Protein AF-A0A0P9LRI4-F1 (afdb_monomer_lite)

InterPro domains:
  IPR004384 RNA methyltransferase TrmJ/LasT [PTHR42786] (1-52)
  IPR029026 tRNA (guanine-N1-)-methyltransferase, N-terminal [G3DSA:3.40.1280.10] (1-53)
  IPR029028 Alpha/beta knot methyltransferases [SSF75217] (1-44)

Foldseek 3Di:
DDFDDQPDHDDPVVVVPDPDDDDDPDDDDDGRVVVVCVVVVVCQQVQPDDCDRPCNPPDPPDPDDD

pLDDT: mean 82.76, std 15.72, range [42.47, 96.38]

Sequence (66 aa):
YIFGPEDGSLDQEIRDWCEDVVYIPTEGCMNLAATVNVVLYDRMAKGINTRSGPQFGREKVGPASD

Structure (mmCIF, N/CA/C/O backbone):
data_AF-A0A0P9LRI4-F1
#
_entry.id   AF-A0A0P9LRI4-F1
#
loop_
_atom_site.group_PDB
_atom_site.id
_atom_site.type_symbol
_atom_site.label_atom_id
_atom_site.label_alt_id
_atom_site.label_comp_id
_atom_site.label_asym_id
_atom_site.label_entity_id
_atom_site.label_seq_id
_atom_site.pdbx_PDB_ins_code
_atom_site.Cartn_x
_atom_site.Cartn_y
_atom_site.Cartn_z
_atom_site.occupancy
_atom_site.B_iso_or_equiv
_atom_site.auth_seq_id
_atom_site.auth_comp_id
_atom_site.auth_asym_id
_atom_site.auth_atom_id
_atom_site.pdbx_PDB_model_num
ATOM 1 N N . TYR A 1 1 ? -7.867 1.505 -5.924 1.00 90.31 1 TYR A N 1
ATOM 2 C CA . TYR A 1 1 ? -6.973 1.285 -4.775 1.00 90.31 1 TYR A CA 1
ATOM 3 C C . TYR A 1 1 ? -7.120 2.464 -3.845 1.00 90.31 1 TYR A C 1
ATOM 5 O O . TYR A 1 1 ? -7.060 3.589 -4.328 1.00 90.31 1 TYR A O 1
ATOM 13 N N . ILE A 1 2 ? -7.358 2.200 -2.565 1.00 94.56 2 ILE A N 1
ATOM 14 C CA . ILE A 1 2 ? -7.384 3.213 -1.511 1.00 94.56 2 ILE A CA 1
ATOM 15 C C . ILE A 1 2 ? -6.103 3.011 -0.705 1.00 94.56 2 ILE A C 1
ATOM 17 O O . ILE A 1 2 ? -5.798 1.883 -0.322 1.00 94.56 2 ILE A O 1
ATOM 21 N N . PHE A 1 3 ? -5.343 4.082 -0.498 1.00 93.94 3 PHE A N 1
ATOM 22 C CA . PHE A 1 3 ? -4.130 4.067 0.313 1.00 93.94 3 PHE A CA 1
ATOM 23 C C . PHE A 1 3 ? -4.322 5.007 1.502 1.00 93.94 3 PHE A C 1
ATOM 25 O O . PHE A 1 3 ? -4.922 6.071 1.352 1.00 93.94 3 PHE A O 1
ATOM 32 N N . GLY A 1 4 ? -3.856 4.583 2.676 1.00 91.94 4 GLY A N 1
ATOM 33 C CA . GLY A 1 4 ? -3.928 5.375 3.901 1.00 91.94 4 GLY A CA 1
ATOM 34 C C . GLY A 1 4 ? -2.891 6.496 3.965 1.00 91.94 4 GLY A C 1
ATOM 35 O O . GLY A 1 4 ? -2.008 6.567 3.106 1.00 91.94 4 GLY A O 1
ATOM 36 N N . PRO A 1 5 ? -2.996 7.363 4.983 1.00 91.81 5 PRO A N 1
ATOM 37 C CA . PRO A 1 5 ? -1.989 8.382 5.259 1.00 91.81 5 PRO A CA 1
ATOM 38 C C . PRO A 1 5 ? -0.649 7.747 5.662 1.00 91.81 5 PRO A C 1
ATOM 40 O O . PRO A 1 5 ? -0.602 6.611 6.130 1.00 91.81 5 PRO A O 1
ATOM 43 N N . GLU A 1 6 ? 0.449 8.481 5.477 1.00 91.69 6 GLU A N 1
ATOM 44 C CA . GLU A 1 6 ? 1.805 7.998 5.787 1.00 91.69 6 GLU A CA 1
ATOM 45 C C . GLU A 1 6 ? 2.062 7.874 7.298 1.00 91.69 6 GLU A C 1
ATOM 47 O O . GLU A 1 6 ? 2.836 7.028 7.739 1.00 91.69 6 GLU A O 1
ATOM 52 N N . ASP A 1 7 ? 1.378 8.689 8.092 1.00 88.44 7 ASP A N 1
ATOM 53 C CA . ASP A 1 7 ? 1.487 8.805 9.544 1.00 88.44 7 ASP A CA 1
ATOM 54 C C . ASP A 1 7 ? 0.310 8.153 10.290 1.00 88.44 7 ASP A C 1
ATOM 56 O O . ASP A 1 7 ? 0.053 8.450 11.457 1.00 88.44 7 ASP A O 1
ATOM 60 N N . GLY A 1 8 ? -0.401 7.226 9.644 1.00 86.19 8 GLY A N 1
ATOM 61 C CA . GLY A 1 8 ? -1.561 6.584 10.244 1.00 86.19 8 GLY A CA 1
ATOM 62 C C . GLY A 1 8 ? -2.053 5.360 9.486 1.00 86.19 8 GLY A C 1
ATOM 63 O O . GLY A 1 8 ? -1.357 4.756 8.676 1.00 86.19 8 GLY A O 1
ATOM 64 N N . SER A 1 9 ? -3.281 4.958 9.786 1.00 89.25 9 SER A N 1
ATOM 65 C CA . SER A 1 9 ? -3.973 3.865 9.104 1.00 89.25 9 SER A CA 1
ATOM 66 C C . SER A 1 9 ? -5.288 4.372 8.531 1.00 89.25 9 SER A C 1
ATOM 68 O O . SER A 1 9 ? -5.807 5.391 8.972 1.00 89.25 9 SER A O 1
ATOM 70 N N . LEU A 1 10 ? -5.828 3.662 7.539 1.00 92.44 10 LEU A N 1
ATOM 71 C CA . LEU A 1 10 ? -7.208 3.891 7.117 1.00 92.44 10 LEU A CA 1
ATOM 72 C C . LEU A 1 10 ? -8.152 3.526 8.260 1.00 92.44 10 LEU A C 1
ATOM 74 O O . LEU A 1 10 ? -8.027 2.437 8.832 1.00 92.44 10 LEU A O 1
ATOM 78 N N . ASP A 1 11 ? -9.109 4.410 8.526 1.00 94.31 11 ASP A N 1
ATOM 79 C CA . ASP A 1 11 ? -10.172 4.162 9.491 1.00 94.31 11 ASP A CA 1
ATOM 80 C C . ASP A 1 11 ? -10.952 2.898 9.125 1.00 94.31 11 ASP A C 1
ATOM 82 O O . ASP A 1 11 ? -11.138 2.569 7.946 1.00 94.31 11 ASP A O 1
ATOM 86 N N . GLN A 1 12 ? -11.425 2.188 10.149 1.00 94.44 12 GLN A N 1
ATOM 87 C CA . GLN A 1 12 ? -12.171 0.942 9.969 1.00 94.44 12 GLN A CA 1
ATOM 88 C C . GLN A 1 12 ? -13.400 1.149 9.078 1.00 94.44 12 GLN A C 1
ATOM 90 O O . GLN A 1 12 ? -13.633 0.352 8.175 1.00 94.44 12 GLN A O 1
ATOM 95 N N . GLU A 1 13 ? -14.101 2.273 9.247 1.00 96.06 13 GLU A N 1
ATOM 96 C CA . GLU A 1 13 ? -15.262 2.627 8.429 1.00 96.06 13 GLU A CA 1
ATOM 97 C C . GLU A 1 13 ? -14.932 2.718 6.939 1.00 96.06 13 GLU A C 1
ATOM 99 O O . GLU A 1 13 ? -15.769 2.365 6.128 1.00 96.06 13 GLU A O 1
ATOM 104 N N . ILE A 1 14 ? -13.727 3.147 6.546 1.00 93.88 14 ILE A N 1
ATOM 105 C CA . ILE A 1 14 ? -13.322 3.168 5.130 1.00 93.88 14 ILE A CA 1
ATOM 106 C C . ILE A 1 14 ? -12.971 1.754 4.663 1.00 93.88 14 ILE A C 1
ATOM 108 O O . ILE A 1 14 ? -13.302 1.359 3.545 1.00 93.88 14 ILE A O 1
ATOM 112 N N . ARG A 1 15 ? -12.291 0.979 5.515 1.00 93.75 15 ARG A N 1
ATOM 113 C CA . ARG A 1 15 ? -11.871 -0.393 5.202 1.00 93.75 15 ARG A CA 1
ATOM 114 C C . ARG A 1 15 ? -13.057 -1.329 4.994 1.00 93.75 15 ARG A C 1
ATOM 116 O O . ARG A 1 15 ? -12.970 -2.196 4.134 1.00 93.75 15 ARG A O 1
ATOM 123 N N . ASP A 1 16 ? -14.144 -1.125 5.729 1.00 95.81 16 ASP A N 1
ATOM 124 C CA . ASP A 1 16 ? -15.363 -1.936 5.638 1.00 95.81 16 ASP A CA 1
ATOM 125 C C . ASP A 1 16 ? -16.077 -1.803 4.281 1.00 95.81 16 ASP A C 1
ATOM 127 O O . ASP A 1 16 ?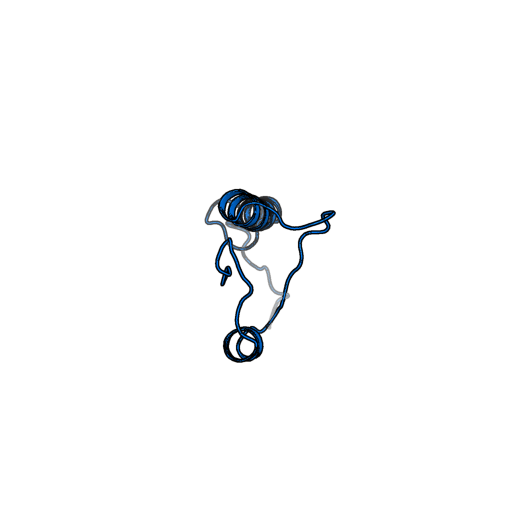 -16.883 -2.657 3.920 1.00 95.81 16 ASP A O 1
ATOM 131 N N . TRP A 1 17 ? -15.767 -0.763 3.498 1.00 95.56 17 TRP A N 1
ATOM 132 C CA . TRP A 1 17 ? -16.298 -0.578 2.141 1.00 95.56 17 TRP A CA 1
ATOM 133 C C . TRP A 1 17 ? -15.452 -1.268 1.066 1.00 95.56 17 TRP A C 1
ATOM 135 O O . TRP A 1 17 ? -15.867 -1.338 -0.093 1.00 95.56 17 TRP A O 1
ATOM 145 N N . CYS A 1 18 ? -14.250 -1.735 1.406 1.00 95.38 18 CYS A N 1
ATOM 146 C CA . CYS A 1 18 ? -13.349 -2.375 0.457 1.00 95.38 18 CYS A CA 1
ATOM 147 C C . CYS A 1 18 ? -13.725 -3.847 0.261 1.00 95.38 18 CYS A C 1
ATOM 149 O O . CYS A 1 18 ? -13.865 -4.588 1.227 1.00 95.38 18 CYS A O 1
ATOM 151 N N . GLU A 1 19 ? -13.800 -4.288 -0.997 1.00 96.00 19 GLU A N 1
ATOM 152 C CA . GLU A 1 19 ? -14.007 -5.705 -1.338 1.00 96.00 19 GLU A CA 1
ATOM 153 C C . GLU A 1 19 ? -12.834 -6.582 -0.878 1.00 96.00 19 GLU A C 1
ATOM 155 O O . GLU A 1 19 ? -13.039 -7.652 -0.314 1.00 96.00 19 GLU A O 1
ATOM 160 N N . ASP A 1 20 ? -11.608 -6.078 -1.047 1.00 94.19 20 ASP A N 1
ATOM 161 C CA . ASP A 1 20 ? -10.380 -6.740 -0.622 1.00 94.19 20 ASP A CA 1
ATOM 162 C C . ASP A 1 20 ? -9.492 -5.790 0.188 1.00 94.19 20 ASP A C 1
ATOM 164 O O . ASP A 1 20 ? -9.340 -4.606 -0.138 1.00 94.19 20 ASP A O 1
ATOM 168 N N . VAL A 1 21 ? -8.817 -6.342 1.200 1.00 93.38 21 VAL A N 1
ATOM 169 C CA . VAL A 1 21 ? -7.740 -5.672 1.942 1.00 93.38 21 VAL A CA 1
ATOM 170 C C . VAL A 1 21 ? -6.438 -6.431 1.698 1.00 93.38 21 VAL A C 1
ATOM 172 O O . VAL A 1 21 ? -6.298 -7.590 2.084 1.00 93.38 21 VAL A O 1
ATOM 175 N N . VAL A 1 22 ? -5.476 -5.772 1.050 1.00 91.94 22 VAL A N 1
ATOM 176 C CA . VAL A 1 22 ? -4.208 -6.379 0.615 1.00 91.94 22 VAL A CA 1
ATOM 177 C C . VAL A 1 22 ? -3.045 -5.828 1.436 1.00 91.94 22 VAL A C 1
ATOM 179 O O . VAL A 1 22 ? -2.933 -4.618 1.620 1.00 91.94 22 VAL A O 1
ATOM 182 N N . TYR A 1 23 ? -2.154 -6.717 1.876 1.00 91.62 23 TYR A N 1
ATOM 183 C CA . TYR A 1 23 ? -0.949 -6.385 2.638 1.00 91.62 23 TYR A CA 1
ATOM 184 C C . TYR A 1 23 ? 0.318 -6.709 1.837 1.00 91.62 23 TYR A C 1
ATOM 186 O O . TYR A 1 23 ? 0.397 -7.759 1.197 1.00 91.62 23 TYR A O 1
ATOM 194 N N . ILE A 1 24 ? 1.320 -5.824 1.893 1.00 93.62 24 ILE A N 1
ATOM 195 C CA . ILE A 1 24 ? 2.664 -6.0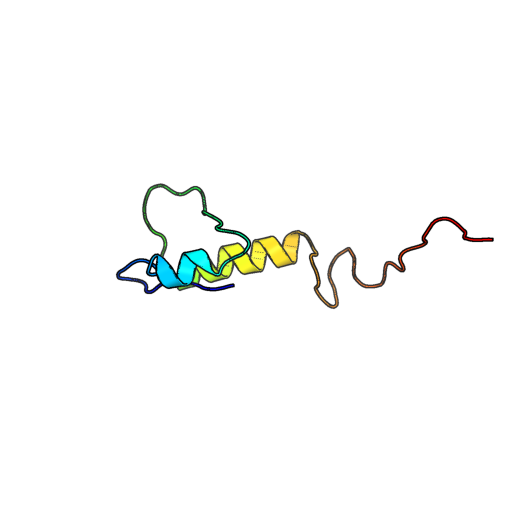97 1.362 1.00 93.62 24 ILE A CA 1
ATOM 196 C C . ILE A 1 24 ? 3.477 -6.777 2.477 1.00 93.62 24 ILE A C 1
ATOM 198 O O . ILE A 1 24 ? 3.516 -6.242 3.585 1.00 93.62 24 ILE A O 1
ATOM 202 N N . PRO A 1 25 ? 4.105 -7.942 2.232 1.00 94.75 25 PRO A N 1
ATOM 203 C CA . PRO A 1 25 ? 4.823 -8.683 3.265 1.00 94.75 25 PRO A CA 1
ATOM 204 C C . PRO A 1 25 ? 6.195 -8.053 3.538 1.00 94.75 25 PRO A C 1
ATOM 206 O O . PRO A 1 25 ? 7.212 -8.480 2.992 1.00 94.75 25 PRO A O 1
ATOM 209 N N . THR A 1 26 ? 6.219 -7.020 4.376 1.00 93.25 26 THR A N 1
ATOM 210 C CA . THR A 1 26 ? 7.441 -6.369 4.863 1.00 93.25 26 THR A CA 1
ATOM 211 C C . THR A 1 26 ? 7.494 -6.355 6.381 1.00 93.25 26 THR A C 1
ATOM 213 O O . THR A 1 26 ? 6.467 -6.363 7.056 1.00 93.25 26 THR A O 1
ATOM 216 N N . GLU A 1 27 ? 8.707 -6.271 6.921 1.00 93.06 27 GLU A N 1
ATOM 217 C CA . GLU A 1 27 ? 8.915 -5.951 8.331 1.00 93.06 27 GLU A CA 1
ATOM 218 C C . GLU A 1 27 ? 8.725 -4.441 8.530 1.00 93.06 27 GLU A C 1
ATOM 220 O O . GLU A 1 27 ? 9.558 -3.635 8.113 1.00 93.06 27 GLU A O 1
ATOM 225 N N . GLY A 1 28 ? 7.604 -4.058 9.142 1.00 88.75 28 GLY A N 1
ATOM 226 C CA . GLY A 1 28 ? 7.241 -2.660 9.387 1.00 88.75 28 GLY A CA 1
ATOM 227 C C . GLY A 1 28 ? 6.565 -1.955 8.205 1.00 88.75 28 GLY A C 1
ATOM 228 O O . GLY A 1 28 ? 6.248 -2.557 7.175 1.00 88.75 28 GLY A O 1
ATOM 229 N N . CYS A 1 29 ? 6.306 -0.657 8.389 1.00 88.62 29 CYS A N 1
ATOM 230 C CA . CYS A 1 29 ? 5.630 0.182 7.403 1.00 88.62 29 CYS A CA 1
ATOM 231 C C . CYS A 1 29 ? 6.571 0.586 6.264 1.00 88.62 29 CYS A C 1
ATOM 233 O O . CYS A 1 29 ? 7.745 0.892 6.471 1.00 88.62 29 CYS A O 1
ATOM 235 N N . MET A 1 30 ? 6.021 0.660 5.058 1.00 92.94 30 MET A N 1
ATOM 236 C CA . MET A 1 30 ? 6.693 1.236 3.900 1.00 92.94 30 MET A CA 1
ATOM 237 C C . MET A 1 30 ? 6.293 2.703 3.732 1.00 92.94 30 MET A C 1
ATOM 239 O O . MET A 1 30 ? 5.163 3.081 4.040 1.00 92.94 30 MET A O 1
ATOM 243 N N . ASN A 1 31 ? 7.185 3.512 3.156 1.00 94.44 31 ASN A N 1
ATOM 244 C CA . ASN A 1 31 ? 6.813 4.825 2.632 1.00 94.44 31 ASN A CA 1
ATOM 245 C C . ASN A 1 31 ? 5.614 4.703 1.669 1.00 94.44 31 ASN A C 1
ATOM 247 O O . ASN A 1 31 ? 5.540 3.770 0.862 1.00 94.44 31 ASN A O 1
ATOM 251 N N . LEU A 1 32 ? 4.697 5.671 1.725 1.00 94.81 32 LEU A N 1
ATOM 252 C CA . LEU A 1 32 ? 3.438 5.619 0.981 1.00 94.81 32 LEU A CA 1
ATOM 253 C C . LEU A 1 32 ? 3.645 5.526 -0.541 1.00 94.81 32 LEU A C 1
ATOM 255 O O . LEU A 1 32 ? 2.990 4.722 -1.208 1.00 94.81 32 LEU A O 1
ATOM 259 N N . ALA A 1 33 ? 4.588 6.290 -1.098 1.00 96.38 33 ALA A N 1
ATOM 260 C CA . ALA A 1 33 ? 4.878 6.254 -2.531 1.00 96.38 33 ALA A CA 1
ATOM 261 C C . ALA A 1 33 ? 5.485 4.908 -2.960 1.00 96.38 33 ALA A C 1
ATOM 263 O O . ALA A 1 33 ? 5.127 4.376 -4.014 1.00 96.38 33 ALA A O 1
ATOM 264 N N . ALA A 1 34 ? 6.349 4.317 -2.128 1.00 95.94 34 ALA A N 1
ATOM 265 C CA . ALA A 1 34 ? 6.891 2.981 -2.369 1.00 95.94 34 ALA A CA 1
ATOM 266 C C . ALA A 1 34 ? 5.784 1.910 -2.373 1.00 95.94 34 ALA A C 1
ATOM 268 O O . ALA A 1 34 ? 5.740 1.081 -3.283 1.00 95.94 34 ALA A O 1
ATOM 269 N N . THR A 1 35 ? 4.852 1.973 -1.417 1.00 95.44 35 THR A N 1
ATOM 270 C CA . THR A 1 35 ? 3.668 1.098 -1.346 1.00 95.44 35 THR A CA 1
ATOM 271 C C . THR A 1 35 ? 2.822 1.188 -2.616 1.00 95.44 35 THR A C 1
ATOM 273 O O . THR A 1 35 ? 2.502 0.165 -3.224 1.00 95.44 35 THR A O 1
ATOM 276 N N . VAL A 1 36 ? 2.500 2.408 -3.063 1.00 95.62 36 VAL A N 1
ATOM 277 C CA . VAL A 1 36 ? 1.726 2.632 -4.295 1.00 95.62 36 VAL A CA 1
ATOM 278 C C . VAL A 1 36 ? 2.449 2.038 -5.503 1.00 95.62 36 VAL A C 1
ATOM 280 O O . VAL A 1 36 ? 1.832 1.337 -6.308 1.00 95.62 36 VAL A O 1
ATOM 283 N N . ASN A 1 37 ? 3.758 2.271 -5.616 1.00 96.25 37 ASN A N 1
ATOM 284 C CA . ASN A 1 37 ? 4.548 1.780 -6.738 1.00 96.25 37 ASN A CA 1
ATOM 285 C C . ASN A 1 37 ? 4.563 0.246 -6.808 1.00 96.25 37 ASN A C 1
ATOM 287 O O . ASN A 1 37 ? 4.330 -0.313 -7.877 1.00 96.25 37 ASN A O 1
ATOM 291 N N . VAL A 1 38 ? 4.768 -0.444 -5.681 1.00 95.56 38 VAL A N 1
ATOM 292 C CA . VAL A 1 38 ? 4.762 -1.916 -5.636 1.00 95.56 38 VAL A CA 1
ATOM 293 C C . VAL A 1 38 ? 3.413 -2.478 -6.084 1.00 95.56 38 VAL A C 1
ATOM 295 O O . VAL A 1 38 ? 3.378 -3.359 -6.942 1.00 95.56 38 VAL A O 1
ATOM 298 N N . VAL A 1 39 ? 2.302 -1.943 -5.565 1.00 93.88 39 VAL A N 1
ATOM 299 C CA . VAL A 1 39 ? 0.952 -2.427 -5.906 1.00 93.88 39 VAL A CA 1
ATOM 300 C C . VAL A 1 39 ? 0.643 -2.225 -7.390 1.00 93.88 39 VAL A C 1
ATOM 302 O O . VAL A 1 39 ? 0.145 -3.135 -8.058 1.00 93.88 39 VAL A O 1
ATOM 305 N N . LEU A 1 40 ? 0.936 -1.041 -7.930 1.00 92.44 40 LEU A N 1
ATOM 306 C CA . LEU A 1 40 ? 0.663 -0.751 -9.337 1.00 92.44 40 LEU A CA 1
ATOM 307 C C . LEU A 1 40 ? 1.586 -1.536 -10.275 1.00 92.44 40 LEU A C 1
ATOM 309 O O . LEU A 1 40 ? 1.133 -1.987 -11.330 1.00 92.44 40 LEU A O 1
ATOM 313 N N . TYR A 1 41 ? 2.843 -1.751 -9.883 1.00 92.94 41 TYR A N 1
ATOM 314 C CA . TYR A 1 41 ? 3.776 -2.575 -10.642 1.00 92.94 41 TYR A CA 1
ATOM 315 C C . TYR A 1 41 ? 3.348 -4.044 -10.662 1.00 92.94 41 TYR A C 1
ATOM 317 O O . TYR A 1 41 ? 3.312 -4.642 -11.734 1.00 92.94 41 TYR A O 1
ATOM 325 N N . ASP A 1 42 ? 2.958 -4.619 -9.521 1.00 91.62 42 ASP A N 1
ATOM 326 C CA . ASP A 1 42 ? 2.452 -5.995 -9.448 1.00 91.62 42 ASP A CA 1
ATOM 327 C C . ASP A 1 42 ? 1.219 -6.186 -10.346 1.00 91.62 42 ASP A C 1
ATOM 329 O O . ASP A 1 42 ? 1.159 -7.126 -11.145 1.00 91.62 42 ASP A O 1
ATOM 333 N N . ARG A 1 43 ? 0.276 -5.234 -10.313 1.00 88.75 43 ARG A N 1
ATOM 334 C CA . ARG A 1 43 ? -0.882 -5.232 -11.219 1.00 88.75 43 ARG A CA 1
ATOM 335 C C . ARG A 1 43 ? -0.458 -5.218 -12.688 1.00 88.75 43 ARG A C 1
ATOM 337 O O . ARG A 1 43 ? -0.996 -5.988 -13.489 1.00 88.75 43 ARG A O 1
ATOM 344 N N . MET A 1 44 ? 0.470 -4.329 -13.046 1.00 87.12 44 MET A N 1
ATOM 345 C CA . MET A 1 44 ? 0.984 -4.208 -14.410 1.00 87.12 44 MET A CA 1
ATOM 346 C C . MET A 1 44 ? 1.667 -5.507 -14.856 1.00 87.12 44 MET A C 1
ATOM 348 O O . MET A 1 44 ? 1.371 -6.003 -15.943 1.00 87.12 44 MET A O 1
ATOM 352 N N . ALA A 1 45 ? 2.526 -6.083 -14.012 1.00 88.50 45 ALA A N 1
ATOM 353 C CA . ALA A 1 45 ? 3.274 -7.308 -14.283 1.00 88.50 45 ALA A CA 1
ATOM 354 C C . ALA A 1 45 ? 2.353 -8.525 -14.461 1.00 88.50 45 ALA A C 1
ATOM 356 O O . ALA A 1 45 ? 2.576 -9.348 -15.347 1.00 88.50 45 ALA A O 1
ATOM 357 N N . LYS A 1 46 ? 1.266 -8.604 -13.684 1.00 85.88 46 LYS A N 1
ATOM 358 C CA . LYS A 1 46 ? 0.228 -9.637 -13.836 1.00 85.88 46 LYS A CA 1
ATOM 359 C C . LYS A 1 46 ? -0.648 -9.442 -15.080 1.00 85.88 46 LYS A C 1
ATOM 361 O O . LYS A 1 46 ? -1.440 -10.321 -15.414 1.00 85.88 46 LYS A O 1
ATOM 366 N N . GLY A 1 47 ? -0.525 -8.314 -15.783 1.00 74.38 47 GLY A N 1
ATOM 367 C CA . GLY A 1 47 ? -1.275 -8.047 -17.009 1.00 74.38 47 GLY A CA 1
ATOM 368 C C . G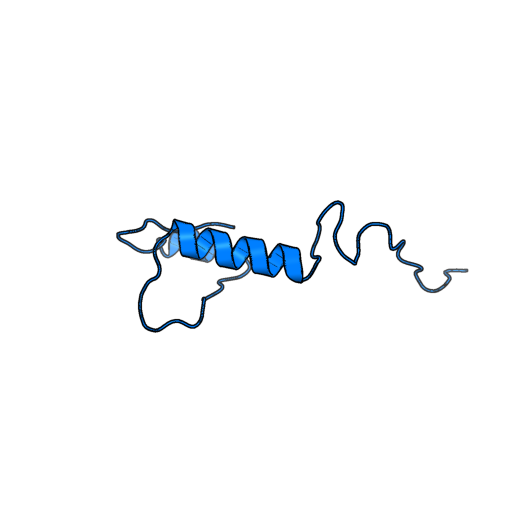LY A 1 47 ? -2.767 -7.818 -16.793 1.00 74.38 47 GLY A C 1
ATOM 369 O O . GLY A 1 47 ? -3.545 -7.968 -17.734 1.00 74.38 47 GLY A O 1
ATOM 370 N N . ILE A 1 48 ? -3.170 -7.477 -15.567 1.00 69.19 48 ILE A N 1
ATOM 371 C CA . ILE A 1 48 ? -4.572 -7.300 -15.192 1.00 69.19 48 ILE A CA 1
ATOM 372 C C . ILE A 1 48 ? -5.013 -5.914 -15.680 1.00 69.19 48 ILE A C 1
ATOM 374 O O . ILE A 1 48 ? -4.771 -4.893 -15.032 1.00 69.19 48 ILE A O 1
ATOM 378 N N . ASN A 1 49 ? -5.670 -5.879 -16.841 1.00 62.00 49 ASN A N 1
ATOM 379 C CA . ASN A 1 49 ? -6.302 -4.689 -17.424 1.00 62.00 49 ASN A CA 1
ATOM 380 C C . ASN A 1 49 ? -5.356 -3.523 -17.765 1.00 62.00 49 ASN A C 1
ATOM 382 O O . ASN A 1 49 ? -5.648 -2.369 -17.453 1.00 62.00 49 ASN A O 1
ATOM 386 N N . THR A 1 50 ? -4.249 -3.787 -18.454 1.00 58.81 50 THR A N 1
ATOM 387 C CA . THR A 1 50 ? -3.515 -2.739 -19.184 1.00 58.81 50 THR A CA 1
ATOM 388 C C . THR A 1 50 ? -3.865 -2.815 -20.668 1.00 58.81 50 THR A C 1
ATOM 390 O O . THR A 1 50 ? -3.994 -3.912 -21.208 1.00 58.81 50 THR A O 1
ATOM 393 N N . ARG A 1 51 ? -3.980 -1.667 -21.363 1.00 59.53 51 ARG A N 1
ATOM 394 C CA . ARG A 1 51 ? -4.167 -1.611 -22.833 1.00 59.53 51 ARG A CA 1
ATOM 395 C C . ARG A 1 51 ? -2.937 -2.098 -23.638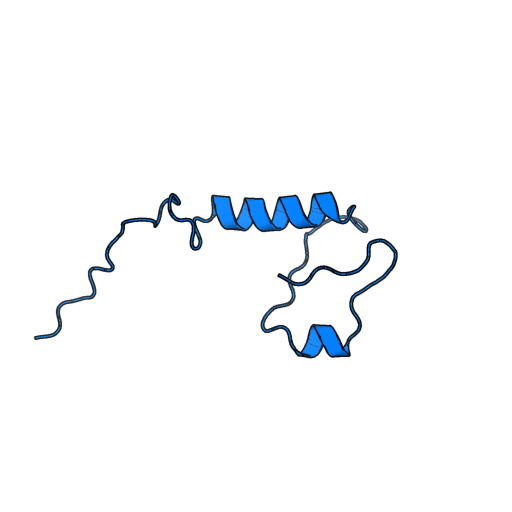 1.00 59.53 51 ARG A C 1
ATOM 397 O O . ARG A 1 51 ? -2.706 -1.682 -24.764 1.00 59.53 51 ARG A O 1
ATOM 404 N N . SER A 1 52 ? -2.091 -2.900 -23.011 1.00 62.31 52 SER A N 1
ATOM 405 C CA . SER A 1 52 ? -0.776 -3.329 -23.489 1.00 62.31 52 SER A CA 1
ATOM 406 C C . SER A 1 52 ? -0.234 -4.535 -22.711 1.00 62.31 52 SER A C 1
ATOM 408 O O . SER A 1 52 ? 0.889 -4.965 -22.955 1.00 62.31 52 SER A O 1
ATOM 410 N N . GLY A 1 53 ? -0.986 -5.074 -21.744 1.00 58.91 53 GLY A N 1
ATOM 411 C CA . GLY A 1 53 ? -0.537 -6.211 -20.943 1.00 58.91 53 GLY A CA 1
ATOM 412 C C . GLY A 1 53 ? -0.550 -7.510 -21.741 1.00 58.91 53 GLY A C 1
ATOM 413 O O . GLY A 1 53 ? -1.165 -7.568 -22.803 1.00 58.91 53 GLY A O 1
ATOM 414 N N . PRO A 1 54 ? 0.029 -8.597 -21.206 1.00 58.19 54 PRO A N 1
ATOM 415 C CA . PRO A 1 54 ? 0.011 -9.914 -21.845 1.00 58.19 54 PRO A CA 1
ATOM 416 C C . PRO A 1 54 ? -1.380 -10.406 -22.277 1.00 58.19 54 PRO A C 1
ATOM 418 O O . PRO A 1 54 ? -1.486 -11.308 -23.105 1.00 58.19 54 PRO A O 1
ATOM 421 N N . GLN A 1 55 ? -2.454 -9.893 -21.674 1.00 57.97 55 GLN A N 1
ATOM 422 C CA . GLN A 1 55 ? -3.841 -10.254 -21.983 1.00 57.97 55 GLN A CA 1
ATOM 423 C C . GLN A 1 55 ? -4.542 -9.245 -22.913 1.00 57.97 55 GLN A C 1
ATOM 425 O O . GLN A 1 55 ? -5.652 -9.508 -23.368 1.00 57.97 55 GLN A O 1
ATOM 430 N N . PHE A 1 56 ? -3.915 -8.109 -23.228 1.00 61.25 56 PHE A N 1
ATOM 431 C CA . PHE A 1 56 ? -4.480 -7.113 -24.130 1.00 61.25 56 PHE A CA 1
ATOM 432 C C . PHE A 1 56 ? -4.541 -7.651 -25.562 1.00 61.25 56 PHE A C 1
ATOM 434 O O . PHE A 1 56 ? -3.532 -8.091 -26.106 1.00 61.25 56 PHE A O 1
ATOM 441 N N . GLY A 1 57 ? -5.732 -7.641 -26.163 1.00 60.50 57 GLY A N 1
ATOM 442 C CA . GLY A 1 57 ? -5.968 -8.194 -27.502 1.00 60.50 57 GLY A CA 1
ATOM 443 C C . GLY A 1 57 ? -6.220 -9.705 -27.543 1.00 60.50 57 GLY A C 1
ATOM 444 O O . GLY A 1 57 ? -6.461 -10.237 -28.623 1.00 60.50 57 GLY A O 1
ATOM 445 N N . ARG A 1 58 ? -6.223 -10.409 -26.400 1.00 64.12 58 ARG A N 1
ATOM 446 C CA . ARG A 1 58 ? -6.745 -11.782 -26.349 1.00 64.12 58 ARG A CA 1
ATOM 447 C C . ARG A 1 58 ? -8.267 -11.730 -26.284 1.00 64.12 58 ARG A C 1
ATOM 449 O O . ARG A 1 58 ? -8.847 -11.570 -25.213 1.00 64.12 58 ARG A O 1
ATOM 456 N N . GLU A 1 59 ? -8.903 -11.833 -27.445 1.00 61.03 59 GLU A N 1
ATOM 457 C CA . GLU A 1 59 ? -10.328 -12.131 -27.542 1.00 61.03 59 GLU A CA 1
ATOM 458 C C . GLU A 1 59 ? -10.620 -13.389 -26.712 1.00 61.03 59 GLU A C 1
ATOM 460 O O . GLU A 1 59 ? -9.926 -14.405 -26.829 1.00 61.03 59 GLU A O 1
ATOM 465 N N . LYS A 1 60 ? -11.612 -13.316 -25.817 1.00 57.97 60 LYS A N 1
ATOM 466 C CA . LYS A 1 60 ? -12.115 -14.519 -25.157 1.00 57.97 60 LYS A CA 1
ATOM 467 C C . LYS A 1 60 ? -12.806 -15.350 -26.232 1.00 57.97 60 LYS A C 1
ATOM 469 O O . LYS A 1 60 ? -13.982 -15.131 -26.499 1.00 57.97 60 LYS A O 1
ATOM 474 N N . VAL A 1 61 ? -12.098 -16.314 -26.816 1.00 59.72 61 VAL A N 1
ATOM 475 C CA . VAL A 1 61 ? -12.748 -17.452 -27.471 1.00 59.72 61 VAL A CA 1
ATOM 476 C C . VAL A 1 61 ? -13.472 -18.212 -26.361 1.00 59.72 61 VAL A C 1
ATOM 478 O O . VAL A 1 61 ? -12.886 -19.029 -25.652 1.00 59.72 61 VAL A O 1
ATOM 481 N N . GLY A 1 62 ? -14.729 -17.839 -26.125 1.00 55.12 62 GLY A N 1
ATOM 482 C CA . GLY A 1 62 ? -15.655 -18.655 -25.355 1.00 55.12 62 GLY A CA 1
ATOM 483 C C . GLY A 1 62 ? -15.914 -19.958 -26.113 1.00 55.12 62 GLY A C 1
ATOM 484 O O . GLY A 1 62 ? -15.821 -19.970 -27.344 1.00 55.12 62 GLY A O 1
ATOM 485 N N . PRO A 1 63 ? -16.201 -21.067 -25.412 1.00 57.41 63 PRO A N 1
ATOM 486 C CA . PRO A 1 63 ? -16.619 -22.282 -26.089 1.00 57.41 63 PRO A CA 1
ATOM 487 C C . PRO A 1 63 ? -17.899 -21.961 -26.869 1.00 57.41 63 PRO A C 1
ATOM 489 O O . PRO A 1 63 ? -18.759 -21.234 -26.368 1.00 57.41 63 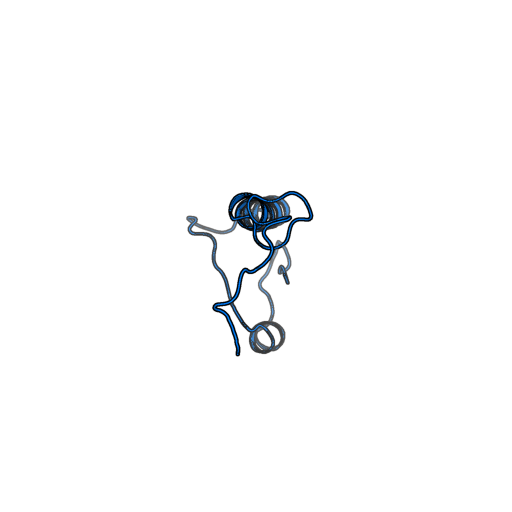PRO A O 1
A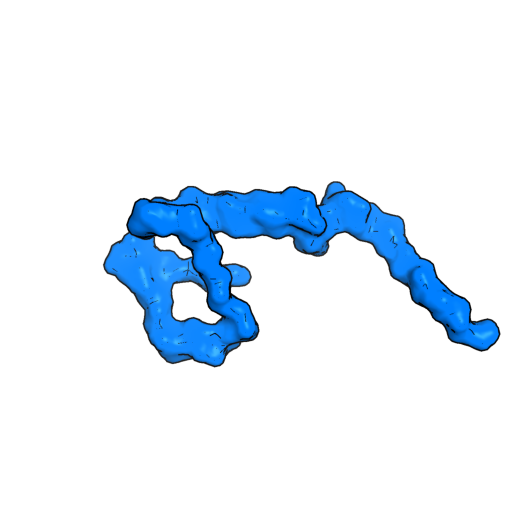TOM 492 N N . ALA A 1 64 ? -17.965 -22.445 -28.110 1.00 61.31 64 ALA A N 1
ATOM 493 C CA . ALA A 1 64 ? -19.097 -22.271 -29.011 1.00 61.31 64 ALA A CA 1
ATOM 494 C C . ALA A 1 64 ? -20.430 -22.438 -28.262 1.00 61.31 64 ALA A C 1
ATOM 496 O O . ALA A 1 64 ? -20.626 -23.426 -27.554 1.00 61.31 64 ALA A O 1
ATOM 497 N N . SER A 1 65 ? -21.312 -21.451 -28.406 1.00 52.59 65 SER A N 1
ATOM 498 C CA . SER A 1 65 ? -22.733 -21.604 -28.102 1.00 52.59 65 SER A CA 1
ATOM 499 C C . SER A 1 65 ? -23.457 -21.607 -29.445 1.00 52.59 65 SER A C 1
ATOM 501 O O . SER A 1 65 ? -23.443 -20.592 -30.138 1.00 52.59 65 SER A O 1
ATOM 503 N N . ASP A 1 66 ? -23.999 -22.791 -29.742 1.00 42.47 66 ASP A N 1
ATOM 504 C CA . ASP A 1 66 ? -24.909 -23.221 -30.817 1.00 42.47 66 ASP A CA 1
ATOM 505 C C . ASP A 1 66 ? -24.389 -23.306 -32.265 1.00 42.47 66 ASP A C 1
ATOM 507 O O . ASP A 1 66 ? -24.055 -22.277 -32.893 1.00 42.47 66 ASP A O 1
#

Organism: NCBI:txid251702

Secondary structure (DSSP, 8-state):
-----TTS---HHHHTT-S-------SSPPPHHHHHHHHHHHHHHTTSS-TTSTTTT---------

Radius of gyration: 16.94 Å; chains: 1; bounding box: 34×32×41 Å